Protein AF-A0A413PBQ7-F1 (afdb_monomer_lite)

Foldseek 3Di:
DWAWADWDADDPFAWIWTWIWDADDPPDDGIDIDTAIGHDPQRVVDDPVLHGWDKDWDWDADPVRDIHTPHIDTD

Organism: NCBI:txid39491

Structure (mmCIF, N/CA/C/O backbone):
data_AF-A0A413PBQ7-F1
#
_entry.id   AF-A0A413PBQ7-F1
#
loop_
_atom_site.group_PDB
_atom_site.id
_atom_site.type_symbol
_atom_site.label_atom_id
_atom_site.label_alt_id
_atom_site.label_comp_id
_atom_site.label_asym_id
_atom_site.label_entity_id
_atom_site.label_seq_id
_atom_site.pdbx_PDB_ins_code
_atom_site.Cartn_x
_atom_site.Cartn_y
_atom_site.Cartn_z
_atom_site.occupancy
_atom_site.B_iso_or_equiv
_atom_site.auth_seq_id
_atom_site.auth_comp_id
_atom_site.auth_asym_id
_atom_site.auth_atom_id
_atom_site.pdbx_PDB_model_num
ATOM 1 N N . MET A 1 1 ? 5.116 -1.542 -13.758 1.00 74.31 1 MET A N 1
ATOM 2 C CA . MET A 1 1 ? 3.747 -1.384 -13.212 1.00 74.31 1 MET A CA 1
ATOM 3 C C . MET A 1 1 ? 3.775 -1.954 -11.802 1.00 74.31 1 MET A C 1
ATOM 5 O O . MET A 1 1 ? 4.452 -2.956 -11.615 1.00 74.31 1 MET A O 1
ATOM 9 N N . ILE A 1 2 ? 3.175 -1.289 -10.808 1.00 88.00 2 ILE A N 1
ATOM 10 C CA . ILE A 1 2 ? 3.331 -1.676 -9.396 1.00 88.00 2 ILE A CA 1
ATOM 11 C C . ILE A 1 2 ? 2.292 -2.749 -9.059 1.00 88.00 2 ILE A C 1
ATOM 13 O O . ILE A 1 2 ? 1.097 -2.512 -9.212 1.00 88.00 2 ILE A O 1
ATOM 17 N N . LYS A 1 3 ? 2.735 -3.922 -8.607 1.00 92.38 3 LYS A N 1
ATOM 18 C CA . LYS A 1 3 ? 1.873 -5.053 -8.246 1.00 92.38 3 LYS A CA 1
ATOM 19 C C . LYS A 1 3 ? 2.054 -5.417 -6.783 1.00 92.38 3 LYS A C 1
ATOM 21 O O . LYS A 1 3 ? 3.180 -5.549 -6.314 1.00 92.38 3 LYS A O 1
ATOM 26 N N . ILE A 1 4 ? 0.957 -5.606 -6.058 1.00 92.38 4 ILE A N 1
ATOM 27 C CA . ILE A 1 4 ? 0.991 -5.984 -4.643 1.00 92.38 4 ILE A CA 1
ATOM 28 C C . ILE A 1 4 ? 1.360 -7.463 -4.533 1.00 92.38 4 ILE A C 1
ATOM 30 O O . ILE A 1 4 ? 0.700 -8.318 -5.116 1.00 92.38 4 ILE A O 1
ATOM 34 N N . VAL A 1 5 ? 2.401 -7.779 -3.766 1.00 93.94 5 VAL A N 1
ATOM 35 C CA . VAL A 1 5 ? 2.863 -9.163 -3.545 1.00 93.94 5 VAL A CA 1
ATOM 36 C C . VAL A 1 5 ? 2.626 -9.651 -2.117 1.00 93.94 5 VAL A C 1
ATOM 38 O O . VAL A 1 5 ? 2.730 -10.842 -1.846 1.00 93.94 5 VAL A O 1
ATOM 41 N N . GLY A 1 6 ? 2.273 -8.748 -1.202 1.00 94.31 6 GLY A N 1
ATOM 42 C CA . GLY A 1 6 ? 1.887 -9.087 0.164 1.00 94.31 6 GLY A CA 1
ATOM 43 C C . GLY A 1 6 ? 1.752 -7.850 1.041 1.00 94.31 6 GLY A C 1
ATOM 44 O O . GLY A 1 6 ? 2.093 -6.742 0.627 1.00 94.31 6 GLY A O 1
ATOM 45 N N . PHE A 1 7 ? 1.290 -8.031 2.276 1.00 95.19 7 PHE A N 1
ATOM 46 C CA . PHE A 1 7 ? 1.261 -6.965 3.272 1.00 95.19 7 PHE A CA 1
ATOM 47 C C . PHE A 1 7 ? 1.404 -7.514 4.694 1.00 95.19 7 PHE A C 1
ATOM 49 O O . PHE A 1 7 ? 1.177 -8.695 4.947 1.00 95.19 7 PHE A O 1
ATOM 56 N N . ILE A 1 8 ? 1.798 -6.649 5.628 1.00 94.88 8 ILE A N 1
ATOM 57 C CA . ILE A 1 8 ? 1.812 -6.934 7.065 1.00 94.88 8 ILE A CA 1
ATOM 58 C C . ILE A 1 8 ? 1.067 -5.802 7.784 1.00 94.88 8 ILE A C 1
ATOM 60 O O . ILE A 1 8 ? 1.486 -4.645 7.667 1.00 94.88 8 ILE A O 1
ATOM 64 N N . PRO A 1 9 ? 0.002 -6.093 8.552 1.00 93.25 9 PRO A N 1
ATOM 65 C CA . PRO A 1 9 ? -0.665 -5.084 9.365 1.00 93.25 9 PRO A CA 1
ATOM 66 C C . PRO A 1 9 ? 0.249 -4.609 10.504 1.00 93.25 9 PRO A C 1
ATOM 68 O O . PRO A 1 9 ? 0.972 -5.388 11.133 1.00 93.25 9 PRO A O 1
ATOM 71 N N . MET A 1 10 ? 0.222 -3.310 10.789 1.00 93.00 10 MET A N 1
ATOM 72 C CA . MET A 1 10 ? 0.980 -2.712 11.883 1.00 93.00 10 MET A CA 1
ATOM 73 C C . MET A 1 10 ? 0.273 -2.941 13.224 1.00 93.00 10 MET A C 1
ATOM 75 O O . MET A 1 10 ? -0.944 -2.861 13.328 1.00 93.00 10 MET A O 1
ATOM 79 N N . LYS A 1 11 ? 1.048 -3.198 14.286 1.00 87.25 11 LYS A N 1
ATOM 80 C CA . LYS A 1 11 ? 0.492 -3.505 15.620 1.00 87.25 11 LYS A CA 1
ATOM 81 C C . LYS A 1 11 ? 0.139 -2.279 16.471 1.00 87.25 11 LYS A C 1
ATOM 83 O O . LYS A 1 11 ? -0.712 -2.386 17.342 1.00 87.25 11 LYS A O 1
ATOM 88 N N . LYS A 1 12 ? 0.848 -1.156 16.300 1.00 86.81 12 LYS A N 1
ATOM 89 C CA . LYS A 1 12 ? 0.747 0.025 17.191 1.00 86.81 12 LYS A CA 1
ATOM 90 C C . LYS A 1 12 ? -0.065 1.182 16.614 1.00 86.81 12 LYS A C 1
ATOM 92 O O . LYS A 1 12 ? -0.552 2.014 17.369 1.00 86.81 12 LYS A O 1
ATOM 97 N N . THR A 1 13 ? -0.176 1.243 15.298 1.00 89.38 13 THR A N 1
ATOM 98 C CA . THR A 1 13 ? -0.843 2.317 14.561 1.00 89.38 13 THR A CA 1
ATOM 99 C C . THR A 1 13 ? -1.709 1.654 13.511 1.00 89.38 13 THR A C 1
ATOM 101 O O . THR A 1 13 ? -1.305 0.624 12.969 1.00 89.38 13 THR A O 1
ATOM 104 N N . LYS A 1 14 ? -2.882 2.225 13.229 1.00 91.81 14 LYS A N 1
ATOM 105 C CA . LYS A 1 14 ? -3.730 1.748 12.143 1.00 91.81 14 LYS A CA 1
ATOM 106 C C . LYS A 1 14 ? -2.982 1.954 10.825 1.00 91.81 14 LYS A C 1
ATOM 108 O O . LYS A 1 14 ? -2.788 3.079 10.373 1.00 91.81 14 LYS A O 1
ATOM 113 N N . GLY A 1 15 ? -2.474 0.864 10.266 1.00 93.81 15 GLY A N 1
ATOM 114 C CA . GLY A 1 15 ? -1.583 0.912 9.119 1.00 93.81 15 GLY A CA 1
ATOM 115 C C . GLY A 1 15 ? -1.188 -0.469 8.622 1.00 93.81 15 GLY A C 1
ATOM 116 O O . GLY A 1 15 ? -1.354 -1.472 9.317 1.00 93.81 15 GLY A O 1
ATOM 117 N N . ALA A 1 16 ? -0.627 -0.511 7.421 1.00 94.56 16 ALA A N 1
ATOM 118 C CA . ALA A 1 16 ? -0.109 -1.711 6.786 1.00 94.56 16 ALA A CA 1
ATOM 119 C C . ALA A 1 16 ? 1.209 -1.402 6.067 1.00 94.56 16 ALA A C 1
ATOM 121 O O . ALA A 1 16 ? 1.374 -0.351 5.447 1.00 94.56 16 ALA A O 1
ATOM 122 N N . VAL A 1 17 ? 2.159 -2.332 6.154 1.00 94.25 17 VAL A N 1
ATOM 123 C CA . VAL A 1 17 ? 3.347 -2.351 5.298 1.00 94.25 17 VAL A CA 1
ATOM 124 C C . VAL A 1 17 ? 3.010 -3.208 4.090 1.00 94.25 17 VAL A C 1
ATOM 126 O O . VAL A 1 17 ? 2.848 -4.416 4.233 1.00 94.25 17 VAL A O 1
ATOM 129 N N . VAL A 1 18 ? 2.891 -2.595 2.918 1.00 93.94 18 VAL A N 1
ATOM 130 C CA . VAL A 1 18 ? 2.560 -3.267 1.659 1.00 93.94 18 VAL A CA 1
ATOM 131 C C . VAL A 1 18 ? 3.840 -3.502 0.871 1.00 93.94 18 VAL A C 1
ATOM 133 O O . VAL A 1 18 ? 4.657 -2.599 0.701 1.00 93.94 18 VAL A O 1
ATOM 136 N N . PHE A 1 19 ? 4.026 -4.725 0.397 1.00 94.06 19 PHE A N 1
ATOM 137 C CA . PHE A 1 19 ? 5.133 -5.108 -0.464 1.00 94.06 19 PHE A CA 1
ATOM 138 C C . PHE A 1 19 ? 4.650 -5.071 -1.900 1.00 94.06 19 PHE A C 1
ATOM 140 O O . PHE A 1 19 ? 3.627 -5.673 -2.236 1.00 94.06 19 PHE A O 1
ATOM 147 N N . THR A 1 20 ? 5.396 -4.373 -2.744 1.00 92.06 20 THR A N 1
ATOM 148 C CA . THR A 1 20 ? 5.059 -4.238 -4.155 1.00 92.06 20 THR A CA 1
ATOM 149 C C . THR A 1 20 ? 6.231 -4.616 -5.032 1.00 92.06 20 THR A C 1
ATOM 151 O O . THR A 1 20 ? 7.368 -4.310 -4.690 1.00 92.06 20 THR A O 1
ATOM 154 N N . GLU A 1 21 ? 5.964 -5.287 -6.147 1.00 91.06 21 GLU A N 1
ATOM 155 C CA . GLU A 1 21 ? 6.940 -5.476 -7.213 1.00 91.06 21 GLU A CA 1
ATOM 156 C C . GLU A 1 21 ? 6.709 -4.452 -8.323 1.00 91.06 21 GLU A C 1
ATOM 158 O O . GLU A 1 21 ? 5.572 -4.087 -8.623 1.00 91.06 21 GLU A O 1
ATOM 163 N N . ASN A 1 22 ? 7.790 -3.995 -8.943 1.00 86.50 22 ASN A N 1
ATOM 164 C CA . ASN A 1 22 ? 7.744 -3.162 -10.130 1.00 86.50 22 ASN A CA 1
ATOM 165 C C . ASN A 1 22 ? 8.743 -3.702 -11.153 1.00 86.50 22 ASN A C 1
ATOM 167 O O . ASN A 1 22 ? 9.916 -3.932 -10.839 1.00 86.50 22 ASN A O 1
ATOM 171 N N . ASP A 1 23 ? 8.272 -3.906 -12.378 1.00 74.31 23 ASP A N 1
ATOM 172 C CA . ASP A 1 23 ? 9.130 -4.290 -13.492 1.00 74.31 23 ASP A CA 1
ATOM 173 C C . ASP A 1 23 ? 10.035 -3.113 -13.879 1.00 74.31 23 ASP A C 1
ATOM 175 O O . ASP A 1 23 ? 9.550 -2.033 -14.216 1.00 74.31 23 ASP A O 1
ATOM 179 N N . SER A 1 24 ? 11.349 -3.351 -13.788 1.00 59.91 24 SER A N 1
ATOM 180 C CA . SER A 1 24 ? 12.462 -2.530 -14.279 1.00 59.91 24 SER A CA 1
ATOM 181 C C . SER A 1 24 ? 12.257 -1.011 -14.255 1.00 59.91 24 SER A C 1
ATOM 183 O O . SER A 1 24 ? 11.860 -0.388 -15.239 1.00 59.91 24 SER A O 1
ATOM 185 N N . VAL A 1 25 ? 12.678 -0.386 -13.155 1.00 63.03 25 VAL A N 1
ATOM 186 C CA . VAL A 1 25 ? 12.969 1.053 -13.122 1.00 63.03 25 VAL A CA 1
ATOM 187 C C . VAL A 1 25 ? 14.425 1.251 -13.563 1.00 63.03 25 VAL A C 1
ATOM 189 O O . VAL A 1 25 ? 15.308 0.568 -13.051 1.00 63.03 25 VAL A O 1
ATOM 192 N N . ASN A 1 26 ? 14.651 2.132 -14.547 1.00 58.41 26 ASN A N 1
ATOM 193 C CA . ASN A 1 26 ? 15.945 2.601 -15.079 1.00 58.41 26 ASN A CA 1
ATOM 194 C C . ASN A 1 26 ? 17.212 1.900 -14.536 1.00 58.41 26 ASN A C 1
ATOM 196 O O . ASN A 1 26 ? 17.748 2.286 -13.500 1.00 58.41 26 ASN A O 1
ATOM 200 N N . GLY A 1 27 ? 17.742 0.926 -15.286 1.00 66.94 27 GLY A N 1
ATOM 201 C CA . GLY A 1 27 ? 19.058 0.322 -15.023 1.00 66.94 27 GLY A CA 1
ATOM 202 C C . GLY A 1 27 ? 19.067 -0.907 -14.106 1.00 66.94 27 GLY A C 1
ATOM 203 O O . GLY A 1 27 ? 20.134 -1.467 -13.868 1.00 66.94 27 GLY A O 1
ATOM 204 N N . VAL A 1 28 ? 17.908 -1.368 -13.625 1.00 67.00 28 VAL A N 1
ATOM 205 C CA . VAL A 1 28 ? 17.790 -2.610 -12.842 1.00 67.00 28 VAL A CA 1
ATOM 206 C C . VAL A 1 28 ? 17.386 -3.783 -13.741 1.00 67.00 28 VAL A C 1
ATOM 208 O O . VAL A 1 28 ? 16.315 -3.777 -14.355 1.00 67.00 28 VAL A O 1
ATOM 211 N N . HIS A 1 29 ? 18.232 -4.815 -13.792 1.00 68.94 29 HIS A N 1
ATOM 212 C CA . HIS A 1 29 ? 17.896 -6.099 -14.409 1.00 68.94 29 HIS A CA 1
ATOM 213 C C . HIS A 1 29 ? 17.036 -6.928 -13.440 1.00 68.94 29 HIS A C 1
ATOM 215 O O . HIS A 1 29 ? 17.513 -7.326 -12.379 1.00 68.94 29 HIS A O 1
ATOM 221 N N . GLY A 1 30 ? 15.778 -7.197 -13.808 1.00 73.88 30 GLY A N 1
ATOM 222 C CA . GLY A 1 30 ? 14.812 -7.943 -12.989 1.00 73.88 30 GLY A CA 1
ATOM 223 C C . GLY A 1 30 ? 13.747 -7.057 -12.331 1.00 73.88 30 GLY A C 1
ATOM 224 O O . GLY A 1 30 ? 13.571 -5.895 -12.696 1.00 73.88 30 GLY A O 1
ATOM 225 N N . LYS A 1 31 ? 13.011 -7.623 -11.366 1.00 79.06 31 LYS A N 1
ATOM 226 C CA . LYS A 1 31 ? 11.956 -6.916 -10.626 1.00 79.06 31 LYS A CA 1
ATOM 227 C C . LYS A 1 31 ? 12.533 -6.189 -9.417 1.00 79.06 31 LYS A C 1
ATOM 229 O O . LYS A 1 31 ? 13.283 -6.782 -8.644 1.00 79.06 31 LYS A O 1
ATOM 234 N N . SER A 1 32 ? 12.148 -4.930 -9.231 1.00 83.56 32 SER A N 1
ATOM 235 C CA . SER A 1 32 ? 12.385 -4.213 -7.976 1.00 83.56 32 SER A CA 1
ATOM 236 C C . SER A 1 32 ? 11.256 -4.526 -7.001 1.00 83.56 32 SER A C 1
ATOM 238 O O . SER A 1 32 ? 10.103 -4.614 -7.418 1.00 83.56 32 SER A O 1
ATOM 240 N N . VAL A 1 33 ? 11.574 -4.677 -5.715 1.00 85.75 33 VAL A N 1
ATOM 241 C CA . VAL A 1 33 ? 10.572 -4.823 -4.655 1.00 85.75 33 VAL A CA 1
ATOM 242 C C . VAL A 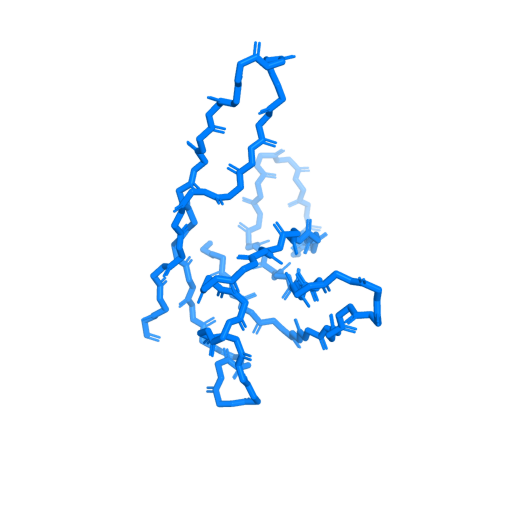1 33 ? 10.668 -3.634 -3.711 1.00 85.75 33 VAL A C 1
ATOM 244 O O . VAL A 1 33 ? 11.720 -3.376 -3.129 1.00 85.75 33 VAL A O 1
ATOM 247 N N . GLU A 1 34 ? 9.556 -2.935 -3.525 1.00 87.69 34 GLU A N 1
ATOM 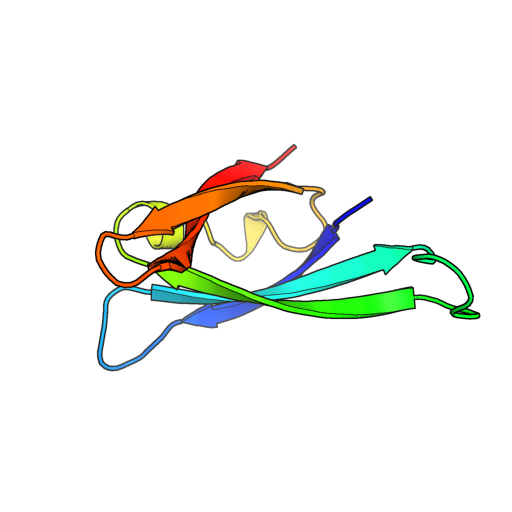248 C CA . GLU A 1 34 ? 9.449 -1.758 -2.668 1.00 87.69 34 GLU A CA 1
ATOM 249 C C . GLU A 1 34 ? 8.494 -2.003 -1.500 1.00 87.69 34 GLU A C 1
ATOM 251 O O . GLU A 1 34 ? 7.549 -2.795 -1.583 1.00 87.69 34 GLU A O 1
ATOM 256 N N . LYS A 1 35 ? 8.755 -1.304 -0.390 1.00 90.94 35 LYS A N 1
ATOM 257 C CA . LYS A 1 35 ? 7.902 -1.304 0.801 1.00 90.94 35 LYS A CA 1
ATOM 258 C C . LYS A 1 35 ? 7.160 0.018 0.883 1.00 90.94 35 LYS A C 1
ATOM 260 O O . LYS A 1 35 ? 7.780 1.076 0.956 1.00 90.94 35 LYS A O 1
ATOM 265 N N . LEU A 1 36 ? 5.843 -0.068 0.942 1.00 91.38 36 LEU A N 1
ATOM 2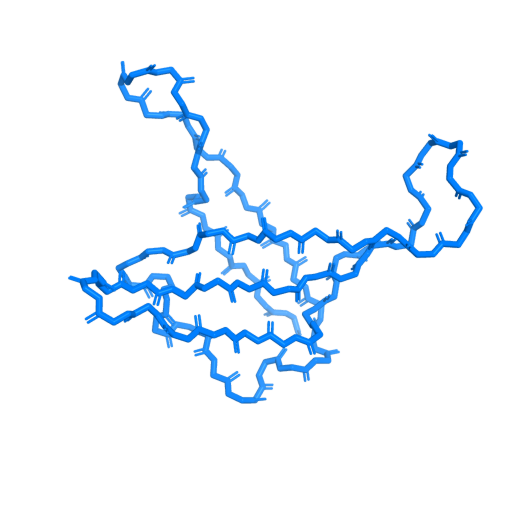66 C CA . LEU A 1 36 ? 4.932 1.057 1.025 1.00 91.38 36 LEU A CA 1
ATOM 267 C C . LEU A 1 36 ? 4.285 1.082 2.406 1.00 91.38 36 LEU A C 1
ATOM 269 O O . LEU A 1 36 ? 3.758 0.076 2.877 1.00 91.38 36 LEU A O 1
ATOM 273 N N . PHE A 1 37 ? 4.340 2.232 3.069 1.00 92.19 37 PHE A N 1
ATOM 274 C CA . PHE A 1 37 ? 3.728 2.425 4.379 1.00 92.19 37 PHE A CA 1
ATOM 275 C C . PHE A 1 37 ? 2.394 3.134 4.192 1.00 92.19 37 PHE A C 1
ATOM 277 O O . PHE A 1 37 ? 2.358 4.294 3.784 1.00 92.19 37 PHE A O 1
ATOM 284 N N . VAL A 1 38 ? 1.313 2.420 4.484 1.00 93.12 38 VAL A N 1
ATOM 285 C CA . VAL A 1 38 ? -0.058 2.894 4.312 1.00 93.12 38 VAL A CA 1
ATOM 286 C C . VAL A 1 38 ? -0.692 3.032 5.692 1.00 93.12 38 VAL A C 1
ATOM 288 O O . VAL A 1 38 ? -0.485 2.170 6.546 1.00 93.12 38 VAL A O 1
ATOM 291 N N . TYR A 1 39 ? -1.436 4.108 5.930 1.00 92.50 39 TYR A N 1
ATOM 292 C CA . TYR A 1 39 ? -1.964 4.449 7.253 1.00 92.50 39 TYR A CA 1
ATOM 293 C C . TYR A 1 39 ? -3.467 4.727 7.205 1.00 92.50 39 TYR A C 1
ATOM 295 O O . TYR A 1 39 ? -4.017 5.039 6.149 1.00 92.50 39 TYR A O 1
ATOM 303 N N . GLU A 1 40 ? -4.106 4.637 8.369 1.00 91.38 40 GLU A N 1
ATOM 304 C CA . GLU A 1 40 ? -5.506 5.001 8.601 1.00 91.38 40 GLU A CA 1
ATOM 305 C C . GLU A 1 40 ? -6.477 4.315 7.623 1.00 91.38 40 GLU A C 1
ATOM 307 O O . GLU A 1 40 ? -6.414 3.101 7.437 1.00 91.38 40 GLU A O 1
ATOM 312 N N . GLU A 1 41 ? -7.394 5.064 7.011 1.00 90.88 41 GLU A N 1
ATOM 313 C CA . GLU A 1 41 ? -8.441 4.553 6.114 1.00 90.88 41 GLU A CA 1
ATOM 314 C C . GLU A 1 41 ? -7.883 3.879 4.853 1.00 90.88 41 GLU A C 1
ATOM 316 O O . GLU A 1 41 ? -8.505 2.980 4.291 1.00 90.88 41 GLU A O 1
ATOM 321 N N . LEU A 1 42 ? -6.683 4.266 4.407 1.00 91.25 42 LEU A N 1
ATOM 322 C CA . LEU A 1 42 ? -6.035 3.618 3.267 1.00 91.25 42 LEU A CA 1
ATOM 323 C C . LEU A 1 42 ? -5.560 2.202 3.613 1.00 91.25 42 LEU A C 1
ATOM 325 O O . LEU A 1 42 ? -5.497 1.351 2.728 1.00 91.25 42 LEU A O 1
ATOM 329 N N . ALA A 1 43 ? -5.245 1.934 4.883 1.00 92.31 43 ALA A N 1
ATOM 330 C CA . ALA A 1 43 ? -4.859 0.602 5.334 1.00 92.31 43 ALA A CA 1
ATOM 331 C C . ALA A 1 43 ? -6.040 -0.378 5.300 1.00 92.31 43 ALA A C 1
ATOM 333 O O . ALA A 1 43 ? -5.834 -1.552 5.009 1.00 92.31 43 ALA A O 1
ATOM 334 N N . ASP A 1 44 ? -7.269 0.105 5.510 1.00 91.56 44 ASP A N 1
ATOM 335 C CA . ASP A 1 44 ? -8.484 -0.721 5.447 1.00 91.56 44 ASP A CA 1
ATOM 336 C C . ASP A 1 44 ? -8.765 -1.242 4.027 1.00 91.56 44 ASP A C 1
ATOM 338 O O . ASP A 1 44 ? -9.426 -2.265 3.857 1.00 91.56 44 ASP A O 1
ATOM 342 N N . LYS A 1 45 ? -8.233 -0.568 2.995 1.00 90.31 45 LYS A N 1
ATOM 343 C CA . LYS A 1 45 ? -8.304 -1.029 1.598 1.00 90.31 45 LYS A CA 1
ATOM 344 C C . LYS A 1 45 ? -7.387 -2.232 1.329 1.00 90.31 45 LYS A C 1
ATOM 346 O O . LYS A 1 45 ? -7.537 -2.884 0.298 1.00 90.31 45 LYS A O 1
ATOM 351 N N . ILE A 1 46 ? -6.429 -2.522 2.214 1.00 93.25 46 ILE A N 1
ATOM 352 C CA . ILE A 1 46 ? -5.454 -3.604 2.047 1.00 93.25 46 ILE A CA 1
ATOM 353 C C . ILE A 1 46 ? -5.960 -4.863 2.751 1.00 93.25 46 ILE A C 1
ATOM 355 O O . ILE A 1 46 ? -5.984 -4.950 3.976 1.00 93.25 46 ILE A O 1
ATOM 359 N N . THR A 1 47 ? -6.336 -5.860 1.957 1.00 91.88 47 THR A N 1
ATOM 360 C CA . THR A 1 47 ? -6.821 -7.166 2.425 1.00 91.88 47 THR A CA 1
ATOM 361 C C . THR A 1 47 ? -6.149 -8.290 1.640 1.00 91.88 47 THR A C 1
ATOM 363 O O . THR A 1 47 ? -5.489 -8.038 0.634 1.00 91.88 47 THR A O 1
ATOM 366 N N . ASP A 1 48 ? -6.326 -9.547 2.041 1.00 92.50 48 ASP A N 1
ATOM 367 C CA . ASP A 1 48 ? -5.763 -10.688 1.302 1.00 92.50 48 ASP A CA 1
ATOM 368 C C . ASP A 1 48 ? -6.201 -10.721 -0.175 1.00 92.50 48 ASP A C 1
ATOM 370 O O . ASP A 1 48 ? -5.440 -11.148 -1.041 1.00 92.50 48 ASP A O 1
ATOM 374 N N . ASN A 1 49 ? -7.382 -10.174 -0.482 1.00 92.69 49 ASN A N 1
ATOM 375 C CA . ASN A 1 49 ? -7.933 -10.113 -1.837 1.00 92.69 49 ASN A CA 1
ATOM 376 C C . ASN A 1 49 ? -7.154 -9.198 -2.788 1.00 92.69 49 ASN A C 1
ATOM 378 O O . ASN A 1 49 ? -7.320 -9.316 -3.995 1.00 92.69 49 ASN A O 1
ATOM 382 N N . VAL A 1 50 ? -6.329 -8.279 -2.279 1.00 91.31 50 VAL A N 1
ATOM 383 C CA . VAL A 1 50 ? -5.582 -7.343 -3.135 1.00 91.31 50 VAL A CA 1
ATOM 384 C C . VAL A 1 50 ? -4.207 -7.878 -3.532 1.00 91.31 50 VAL A C 1
ATOM 386 O O . VAL A 1 50 ? -3.496 -7.259 -4.323 1.00 91.31 50 VAL A O 1
ATOM 389 N N . ILE A 1 51 ? -3.802 -9.029 -2.992 1.00 93.31 51 ILE A N 1
ATOM 390 C CA . ILE A 1 51 ? -2.534 -9.669 -3.339 1.00 93.31 51 ILE A CA 1
ATOM 391 C C . ILE A 1 51 ? -2.607 -10.155 -4.789 1.00 93.31 51 ILE A C 1
ATOM 393 O O . ILE A 1 51 ? -3.533 -10.848 -5.193 1.00 93.31 51 ILE A O 1
ATOM 397 N N . GLY A 1 52 ? -1.606 -9.793 -5.584 1.00 91.81 52 GLY A N 1
ATOM 398 C CA . GLY A 1 52 ? -1.552 -10.084 -7.011 1.00 91.81 52 GLY A CA 1
ATOM 399 C C . GLY A 1 52 ? -2.225 -9.031 -7.892 1.00 91.81 52 GLY A C 1
ATOM 400 O O . GLY A 1 52 ? -2.049 -9.092 -9.108 1.00 91.81 52 GLY A O 1
ATOM 401 N N . HIS A 1 53 ? -2.922 -8.054 -7.310 1.00 92.31 53 HIS A N 1
ATOM 402 C CA . HIS A 1 53 ? -3.501 -6.947 -8.059 1.00 92.31 53 HIS A CA 1
ATOM 403 C C . HIS A 1 53 ? -2.477 -5.847 -8.327 1.00 92.31 53 HIS A C 1
ATOM 405 O O . HIS A 1 53 ? -1.530 -5.619 -7.563 1.00 92.31 53 HIS A O 1
ATOM 411 N N . GLU A 1 54 ? -2.682 -5.151 -9.437 1.00 92.06 54 GLU A N 1
ATOM 412 C CA . GLU A 1 54 ? -1.931 -3.947 -9.752 1.00 92.06 54 GLU A CA 1
ATOM 413 C C . G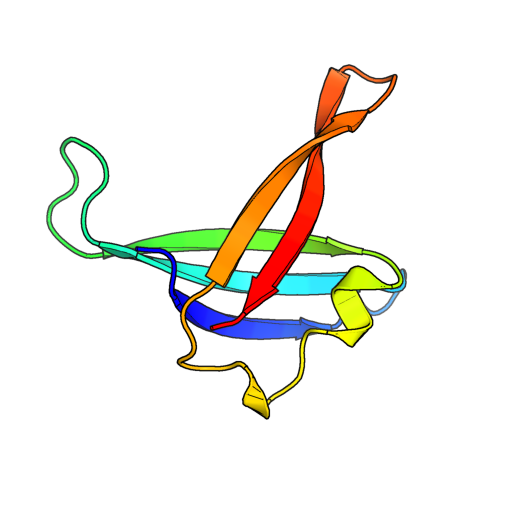LU A 1 54 ? -2.487 -2.770 -8.965 1.00 92.06 54 GLU A C 1
ATOM 415 O O . GLU A 1 54 ? -3.691 -2.659 -8.730 1.00 92.06 54 GLU A O 1
ATOM 420 N N . CYS A 1 55 ? -1.608 -1.858 -8.572 1.00 90.00 55 CYS A N 1
ATOM 421 C CA . CYS A 1 55 ? -2.013 -0.648 -7.890 1.00 90.00 55 CYS A CA 1
ATOM 422 C C . CYS A 1 55 ? -1.339 0.593 -8.468 1.00 90.00 55 CYS A C 1
ATOM 424 O O . CYS A 1 55 ? -0.254 0.565 -9.053 1.00 90.00 55 CYS A O 1
ATOM 426 N N . VAL A 1 56 ? -2.029 1.712 -8.297 1.00 90.12 56 VAL A N 1
ATOM 427 C CA . VAL A 1 56 ? -1.515 3.052 -8.537 1.00 90.12 56 VAL A CA 1
ATOM 428 C C . VAL A 1 56 ? -1.480 3.755 -7.194 1.00 90.12 56 VAL A C 1
ATOM 430 O O . VAL A 1 56 ? -2.462 3.749 -6.453 1.00 90.12 56 VAL A O 1
ATOM 433 N N . VAL A 1 57 ? -0.331 4.340 -6.883 1.00 89.62 57 VAL A N 1
ATOM 434 C CA . VAL A 1 57 ? -0.073 4.995 -5.604 1.00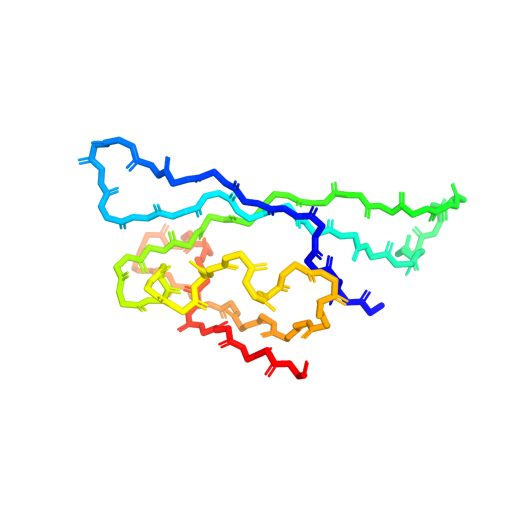 89.62 57 VAL A CA 1
ATOM 435 C C . VAL A 1 57 ? 0.126 6.479 -5.873 1.00 89.62 57 VAL A C 1
ATOM 437 O O . VAL A 1 57 ? 0.944 6.850 -6.716 1.00 89.62 57 VAL A O 1
ATOM 440 N N . ALA A 1 58 ? -0.620 7.322 -5.166 1.00 90.31 58 ALA A N 1
ATOM 441 C CA . ALA A 1 58 ? -0.410 8.761 -5.162 1.00 90.31 58 ALA A CA 1
ATOM 442 C C . ALA A 1 58 ? 0.414 9.150 -3.930 1.00 90.31 58 ALA A C 1
ATOM 444 O O . ALA A 1 58 ? 0.143 8.696 -2.816 1.00 90.31 58 ALA A O 1
ATOM 445 N N . TYR A 1 59 ? 1.419 10.000 -4.135 1.00 89.31 59 TYR A N 1
ATOM 446 C CA . TYR A 1 59 ? 2.242 10.531 -3.054 1.00 89.31 59 TYR A CA 1
ATOM 447 C C . TYR A 1 59 ? 1.807 11.956 -2.717 1.00 89.31 59 TYR A C 1
ATOM 449 O O . TYR A 1 59 ? 1.715 12.815 -3.593 1.00 89.31 59 TYR A O 1
ATOM 457 N N . GLY A 1 60 ? 1.561 12.206 -1.435 1.00 87.56 60 GLY A N 1
ATOM 458 C CA . GLY A 1 60 ? 1.387 13.536 -0.866 1.00 87.56 60 GLY A CA 1
ATOM 459 C C . GLY A 1 60 ? 2.663 14.014 -0.175 1.00 87.56 60 GLY A C 1
ATOM 460 O O . GLY A 1 60 ? 3.558 13.22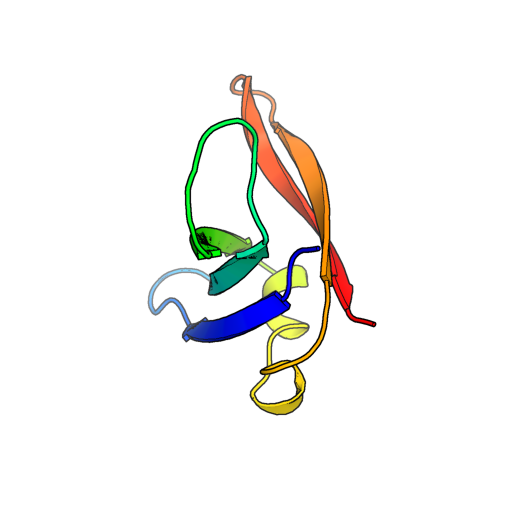4 0.128 1.00 87.56 60 GLY A O 1
ATOM 461 N N . CYS A 1 61 ? 2.737 15.312 0.114 1.00 88.25 61 CYS A N 1
ATOM 462 C CA . CYS A 1 61 ? 3.805 15.905 0.916 1.00 88.25 61 CYS A CA 1
ATOM 463 C C . CYS A 1 61 ? 3.198 16.524 2.176 1.00 88.25 61 CYS A C 1
ATOM 465 O O . CYS A 1 61 ? 2.316 17.378 2.089 1.00 88.25 61 CYS A O 1
ATOM 467 N N . GLY A 1 62 ? 3.618 16.050 3.350 1.00 78.19 62 GLY A N 1
ATOM 468 C CA . GLY A 1 62 ? 3.132 16.582 4.621 1.00 78.19 62 GLY A CA 1
ATOM 469 C C . GLY A 1 62 ? 3.795 17.915 4.973 1.00 78.19 62 GLY A C 1
ATOM 470 O O . GLY A 1 62 ? 4.832 18.271 4.418 1.00 78.19 62 GLY A O 1
ATOM 471 N N . TYR A 1 63 ? 3.265 18.613 5.981 1.00 69.31 63 TYR A N 1
ATOM 472 C CA . TYR A 1 63 ? 3.833 19.873 6.492 1.00 69.31 63 TYR A CA 1
ATOM 473 C C . TYR A 1 63 ? 5.313 19.780 6.918 1.00 69.31 63 TYR A C 1
ATOM 475 O O . TYR A 1 63 ? 6.006 20.789 6.957 1.00 69.31 63 TYR A O 1
ATOM 483 N N . SER A 1 64 ? 5.815 18.576 7.215 1.00 79.19 64 SER A N 1
ATOM 484 C CA . SER A 1 64 ? 7.226 18.319 7.545 1.00 79.19 64 SER A CA 1
ATOM 485 C C . SER A 1 64 ? 8.135 18.105 6.325 1.00 79.19 64 SER A C 1
ATOM 487 O O . SER A 1 64 ? 9.303 17.763 6.495 1.00 79.19 64 SER A O 1
ATOM 489 N N . GLY A 1 65 ? 7.610 18.238 5.101 1.00 79.50 65 GLY A N 1
ATOM 490 C CA . GLY A 1 65 ? 8.331 17.954 3.855 1.00 79.50 65 GLY A CA 1
ATOM 491 C C . GLY A 1 65 ? 8.524 16.461 3.566 1.00 79.50 65 GLY A C 1
ATOM 492 O O . GLY A 1 65 ? 9.158 16.099 2.577 1.00 79.50 65 GLY A O 1
ATOM 493 N N . LYS A 1 66 ? 8.001 15.574 4.422 1.00 82.62 66 LYS A N 1
ATOM 494 C CA . LYS A 1 66 ? 8.078 14.124 4.225 1.00 82.62 66 LYS A CA 1
ATOM 495 C C . LYS A 1 66 ? 6.977 13.658 3.277 1.00 82.62 66 LYS A C 1
ATOM 497 O O . LYS A 1 66 ? 5.804 13.986 3.474 1.00 82.62 66 LYS A O 1
ATOM 502 N N . ALA A 1 67 ? 7.368 12.867 2.281 1.00 83.69 67 ALA A N 1
ATOM 503 C CA . ALA A 1 67 ? 6.434 12.197 1.390 1.00 83.69 67 ALA A CA 1
ATOM 504 C C . ALA A 1 67 ? 5.672 11.095 2.140 1.00 83.69 67 ALA A C 1
ATOM 506 O O . ALA A 1 67 ? 6.246 10.377 2.963 1.00 83.69 67 ALA A O 1
ATOM 507 N N . PHE A 1 68 ? 4.386 10.959 1.846 1.00 88.19 68 PHE A N 1
ATOM 508 C CA . PHE A 1 68 ? 3.529 9.890 2.353 1.00 88.19 68 PHE A CA 1
ATOM 509 C C . PHE A 1 68 ? 2.582 9.423 1.250 1.00 88.19 68 PHE A C 1
ATOM 511 O O . PHE A 1 68 ? 2.418 10.103 0.239 1.00 88.19 68 PHE A O 1
ATOM 518 N N . ILE A 1 69 ? 1.957 8.264 1.434 1.00 91.06 69 ILE A N 1
ATOM 519 C CA . ILE A 1 69 ? 0.959 7.761 0.489 1.00 91.06 69 ILE A CA 1
ATOM 520 C C . ILE A 1 69 ? -0.364 8.467 0.768 1.00 91.06 69 ILE A C 1
ATOM 522 O O . ILE A 1 69 ? -0.940 8.286 1.838 1.00 91.06 69 ILE A O 1
ATOM 526 N N . SER A 1 70 ? -0.813 9.290 -0.177 1.00 91.25 70 SER A N 1
ATOM 527 C CA . SER A 1 70 ? -2.058 10.054 -0.067 1.00 91.25 70 SER A CA 1
ATOM 528 C C . SER A 1 70 ? -3.263 9.303 -0.619 1.00 91.25 70 SER A C 1
ATOM 530 O O . SER A 1 70 ? -4.372 9.534 -0.150 1.00 91.25 70 SER A O 1
ATOM 532 N N . ASP A 1 71 ? -3.056 8.400 -1.579 1.00 91.69 71 ASP A N 1
ATOM 533 C CA . ASP A 1 71 ? -4.094 7.493 -2.059 1.00 91.69 71 ASP A CA 1
ATOM 534 C C . ASP A 1 71 ? -3.500 6.214 -2.662 1.00 91.69 71 ASP A C 1
ATOM 536 O O . ASP A 1 71 ? -2.363 6.190 -3.144 1.00 91.69 71 ASP A O 1
ATOM 540 N N . ILE A 1 72 ? -4.302 5.151 -2.642 1.00 90.12 72 ILE A N 1
ATOM 541 C CA . ILE A 1 72 ? -4.033 3.901 -3.342 1.00 90.12 72 ILE A CA 1
ATOM 542 C C . ILE A 1 72 ? -5.283 3.468 -4.111 1.00 90.12 72 ILE A C 1
ATOM 544 O O . ILE A 1 72 ? -6.370 3.311 -3.547 1.00 90.12 72 ILE A O 1
ATOM 548 N N . THR A 1 73 ? -5.106 3.258 -5.412 1.00 91.50 73 THR A N 1
ATOM 549 C CA . THR A 1 73 ? -6.121 2.707 -6.311 1.00 91.50 73 THR A CA 1
ATOM 550 C C . THR A 1 73 ? -5.683 1.314 -6.742 1.00 91.50 73 THR A C 1
ATOM 552 O O . THR A 1 73 ? -4.612 1.161 -7.327 1.00 91.50 73 THR A O 1
ATOM 555 N N . ILE A 1 74 ? -6.498 0.304 -6.452 1.00 90.62 74 ILE A N 1
ATOM 556 C CA . ILE A 1 74 ? -6.241 -1.108 -6.768 1.00 90.62 74 ILE A CA 1
ATOM 557 C C . ILE A 1 74 ? -7.099 -1.469 -7.984 1.00 90.62 74 ILE A C 1
ATOM 559 O O . ILE A 1 74 ? -8.279 -1.116 -8.007 1.00 90.62 74 ILE A O 1
ATOM 563 N N . LYS A 1 75 ? -6.494 -2.084 -9.002 1.00 87.19 75 LYS A N 1
ATOM 564 C CA . LYS A 1 75 ? -7.136 -2.430 -10.278 1.00 87.19 75 LYS A CA 1
ATOM 565 C C . LYS A 1 75 ? -7.568 -3.885 -10.338 1.00 87.19 75 LYS A C 1
ATOM 567 O O . LYS A 1 75 ? -6.839 -4.739 -9.786 1.00 87.19 75 LYS A O 1
#

Radius of gyration: 12.7 Å; chains: 1; bounding box: 28×31×32 Å

pLDDT: mean 87.12, std 8.72, range [58.41, 95.19]

Secondary structure (DSSP, 8-state):
-EEEEEEEE-SSSSEEEEEEEEE--TT-SSEEEEEEEEETHHHHT--GGGTT-EEEEEEEE-TTS-EEEEEEEE-

Sequence (75 aa):
MIKIVGFIPMKKTKGAVVFTENDSVNGVHGKSVEKLFVYEELADKITDNVIGHECVVAYGCGYSGKAFISDITIK